Protein AF-A0A954MFR3-F1 (afdb_monomer_lite)

Structure (mmCIF, N/CA/C/O backbone):
data_AF-A0A954MFR3-F1
#
_entry.id   AF-A0A954MFR3-F1
#
loop_
_atom_site.group_PDB
_atom_site.id
_atom_site.type_symbol
_atom_site.label_atom_id
_atom_site.label_alt_id
_atom_site.label_comp_id
_atom_site.label_asym_id
_atom_site.label_entity_id
_atom_site.label_seq_id
_atom_site.pdbx_PDB_ins_code
_atom_site.Cartn_x
_atom_site.Cartn_y
_atom_site.Cartn_z
_atom_site.occupancy
_atom_site.B_iso_or_equiv
_atom_site.auth_seq_id
_atom_site.auth_comp_id
_atom_site.auth_asym_id
_atom_site.auth_atom_id
_atom_site.pdbx_PDB_model_num
ATOM 1 N N . MET A 1 1 ? -23.916 53.405 20.736 1.00 40.28 1 MET A N 1
ATOM 2 C CA . MET A 1 1 ? -23.644 52.181 19.957 1.00 40.28 1 MET A CA 1
ATOM 3 C C . MET A 1 1 ? -22.299 51.670 20.422 1.00 40.28 1 MET A C 1
ATOM 5 O O . MET A 1 1 ? -21.287 52.263 20.082 1.00 40.28 1 MET A O 1
ATOM 9 N N . ASP A 1 2 ? -22.330 50.694 21.326 1.00 36.66 2 ASP A N 1
ATOM 10 C CA . ASP A 1 2 ? -21.153 50.075 21.943 1.00 36.66 2 ASP A CA 1
ATOM 11 C C . ASP A 1 2 ? -20.614 48.993 20.991 1.00 36.66 2 ASP A C 1
ATOM 13 O O . ASP A 1 2 ? -21.386 48.174 20.496 1.00 36.66 2 ASP A O 1
ATOM 17 N N . LEU A 1 3 ? -19.322 49.057 20.664 1.00 49.59 3 LEU A N 1
ATOM 18 C CA . LEU A 1 3 ? -18.641 48.244 19.646 1.00 49.59 3 LEU A CA 1
ATOM 19 C C . LEU A 1 3 ? -17.775 47.125 20.270 1.00 49.59 3 LEU A C 1
ATOM 21 O O . LEU A 1 3 ? -16.725 46.795 19.725 1.00 49.59 3 LEU A O 1
ATOM 25 N N . SER A 1 4 ? -18.159 46.541 21.411 1.00 50.53 4 SER A N 1
ATOM 26 C CA . SER A 1 4 ? -17.267 45.649 22.182 1.00 50.53 4 SER A CA 1
ATOM 27 C C . SER A 1 4 ? -17.493 44.130 22.086 1.00 50.53 4 SER A C 1
ATOM 29 O O . SER A 1 4 ? -16.901 43.390 22.867 1.00 50.53 4 SER A O 1
ATOM 31 N N . SER A 1 5 ? -18.243 43.598 21.116 1.00 49.34 5 SER A N 1
ATOM 32 C CA . SER A 1 5 ? -18.395 42.132 20.986 1.00 49.34 5 SER A CA 1
ATOM 33 C C . SER A 1 5 ? -18.208 41.596 19.568 1.00 49.34 5 SER A C 1
ATOM 35 O O . SER A 1 5 ? -18.964 40.758 19.086 1.00 49.34 5 SER A O 1
ATOM 37 N N . THR A 1 6 ? -17.131 42.017 18.901 1.00 51.41 6 THR A N 1
ATOM 38 C CA . THR A 1 6 ? -16.543 41.207 17.824 1.00 51.41 6 THR A CA 1
ATOM 39 C C . THR A 1 6 ? -15.797 40.036 18.459 1.00 51.41 6 THR A C 1
ATOM 41 O O . THR A 1 6 ? -14.590 40.098 18.680 1.00 51.41 6 THR A O 1
ATOM 44 N N . THR A 1 7 ? -16.516 38.965 18.796 1.00 60.91 7 THR A N 1
ATOM 45 C CA . THR A 1 7 ? -15.889 37.678 19.117 1.00 60.91 7 THR A CA 1
ATOM 46 C C . THR A 1 7 ? -15.005 37.289 17.932 1.00 60.91 7 THR A C 1
ATOM 48 O O . THR A 1 7 ? -15.531 37.112 16.828 1.00 60.91 7 THR A O 1
ATOM 51 N N . PRO A 1 8 ? -13.674 37.234 18.094 1.00 51.50 8 PRO A N 1
ATOM 52 C CA . PRO A 1 8 ? -12.794 36.959 16.975 1.00 51.50 8 PRO A CA 1
ATOM 53 C C . PRO A 1 8 ? -13.074 35.546 16.451 1.00 51.50 8 PRO A C 1
ATOM 55 O O . PRO A 1 8 ? -13.201 34.601 17.227 1.00 51.50 8 PRO A O 1
ATOM 58 N N . LEU A 1 9 ? -13.118 35.399 15.122 1.00 50.34 9 LEU A N 1
ATOM 59 C CA . LEU A 1 9 ? -13.244 34.129 14.381 1.00 50.34 9 LEU A CA 1
ATOM 60 C C . LEU A 1 9 ? -12.136 33.093 14.696 1.00 50.34 9 LEU A C 1
ATOM 62 O O . LEU A 1 9 ? -12.066 32.044 14.064 1.00 50.34 9 LEU A O 1
ATOM 66 N N . THR A 1 10 ? -11.259 33.385 15.655 1.00 58.19 10 THR A N 1
ATOM 67 C CA . THR A 1 10 ? -10.140 32.556 16.103 1.00 58.19 10 THR A CA 1
ATOM 68 C C . THR A 1 10 ? -10.456 31.737 17.354 1.00 58.19 10 THR A C 1
ATOM 70 O O . THR A 1 10 ? -9.572 31.029 17.836 1.00 58.19 10 THR A O 1
ATOM 73 N N . ASP A 1 11 ? -11.670 31.822 17.910 1.00 50.81 11 ASP A N 1
ATOM 74 C CA . ASP A 1 11 ? -12.038 31.020 19.079 1.00 50.81 11 ASP A CA 1
ATOM 75 C C . ASP A 1 11 ? -12.340 29.561 18.688 1.00 50.81 11 ASP A C 1
ATOM 77 O O . ASP A 1 11 ? -13.477 29.151 18.435 1.00 50.81 11 ASP A O 1
ATOM 81 N N . ILE A 1 12 ? -11.265 28.769 18.632 1.00 63.78 12 ILE A N 1
ATOM 82 C CA . ILE A 1 12 ? -11.267 27.325 18.358 1.00 63.78 12 ILE A CA 1
ATOM 83 C C . ILE A 1 12 ? -12.043 26.524 19.418 1.00 63.78 12 ILE A C 1
ATOM 85 O O . ILE A 1 12 ? -12.387 25.367 19.190 1.00 63.78 12 ILE A O 1
ATOM 89 N N . SER A 1 13 ? -12.361 27.139 20.560 1.00 63.38 13 SER A N 1
ATOM 90 C CA . SER A 1 13 ? -13.075 26.514 21.678 1.00 63.38 13 SER A CA 1
ATOM 91 C C . SER A 1 13 ? -14.568 26.324 21.396 1.00 63.38 13 SER A C 1
ATOM 93 O O . SER A 1 13 ? -15.233 25.573 22.105 1.00 63.38 13 SER A O 1
ATOM 95 N N . THR A 1 14 ? -15.103 26.971 20.355 1.00 60.94 14 THR A N 1
ATOM 96 C CA . THR A 1 14 ? -16.500 26.804 19.911 1.00 60.94 14 THR A CA 1
ATOM 97 C C . THR A 1 14 ? -16.684 25.715 18.850 1.00 60.94 14 THR A C 1
ATOM 99 O O . THR A 1 14 ? -17.818 25.353 18.521 1.00 60.94 14 THR A O 1
ATOM 102 N N . LEU A 1 15 ? -15.591 25.135 18.340 1.00 59.44 15 LEU A N 1
ATOM 103 C CA . LEU A 1 15 ? -15.646 24.011 17.410 1.00 59.44 15 LEU A CA 1
ATOM 104 C C . LEU A 1 15 ? -16.008 22.738 18.176 1.00 59.44 15 LEU A C 1
ATOM 106 O O . LEU A 1 15 ? -15.160 22.017 18.696 1.00 59.44 15 LEU A O 1
ATOM 110 N N . SER A 1 16 ? -17.309 22.460 18.225 1.00 72.88 16 SER A N 1
ATOM 111 C CA . SER A 1 16 ? -17.806 21.136 18.593 1.00 72.88 16 SER A CA 1
ATOM 112 C C . SER A 1 16 ? -17.144 20.097 17.679 1.00 72.88 16 SER A C 1
ATOM 114 O O . SER A 1 16 ? -17.123 20.309 16.461 1.00 72.88 16 SER A O 1
ATOM 116 N N . PRO A 1 17 ? -16.607 18.983 18.208 1.00 67.12 17 PRO A N 1
ATOM 117 C CA . PRO A 1 17 ? -16.043 17.939 17.368 1.00 67.12 17 PRO A CA 1
ATOM 118 C C . PRO A 1 17 ? -17.164 17.368 16.500 1.00 67.12 17 PRO A C 1
ATOM 120 O O . PRO A 1 17 ? -18.057 16.671 16.984 1.00 67.12 17 PRO A O 1
ATOM 123 N N . MET A 1 18 ? -17.148 17.698 15.209 1.00 59.09 18 MET A N 1
ATOM 124 C CA . MET A 1 18 ? -18.036 17.057 14.251 1.00 59.09 18 MET A CA 1
ATOM 125 C C . MET A 1 18 ? -17.677 15.565 14.221 1.00 59.09 18 MET A C 1
ATOM 127 O O . MET A 1 18 ? -16.494 15.232 14.099 1.00 59.09 18 MET A O 1
ATOM 131 N N . PRO A 1 19 ? -18.655 14.651 14.344 1.00 58.31 19 PRO A N 1
ATOM 132 C CA . PRO A 1 19 ? -18.385 13.230 14.220 1.00 58.31 19 PRO A CA 1
ATOM 133 C C . PRO A 1 19 ? -17.738 12.974 12.857 1.00 58.31 19 PRO A C 1
ATOM 135 O O . PRO A 1 19 ? -18.251 13.408 11.824 1.00 58.31 19 PRO A O 1
ATOM 138 N N . ALA A 1 20 ? -16.616 12.248 12.857 1.00 58.28 20 ALA A N 1
ATOM 139 C CA . ALA A 1 20 ? -15.809 11.936 11.671 1.00 58.28 20 ALA A CA 1
ATOM 140 C C . ALA A 1 20 ? -16.597 11.264 10.521 1.00 58.28 20 ALA A C 1
ATOM 142 O O . ALA A 1 20 ? -16.111 11.165 9.396 1.00 58.28 20 ALA A O 1
ATOM 143 N N . ALA A 1 21 ? -17.829 10.832 10.798 1.00 57.16 21 ALA A N 1
ATOM 144 C CA . ALA A 1 21 ? -18.785 10.300 9.839 1.00 57.16 21 ALA A CA 1
ATOM 145 C C . ALA A 1 21 ? -19.355 11.337 8.847 1.00 57.16 21 ALA A C 1
ATOM 147 O O . ALA A 1 21 ? -19.953 10.928 7.857 1.00 57.16 21 ALA A O 1
ATOM 148 N N . ASN A 1 22 ? -19.204 12.647 9.086 1.00 55.09 22 ASN A N 1
ATOM 149 C CA . ASN A 1 22 ? -19.868 13.689 8.286 1.00 55.09 22 ASN A CA 1
ATOM 150 C C . ASN A 1 22 ? -18.916 14.564 7.444 1.00 55.09 22 ASN A C 1
ATOM 152 O O . ASN A 1 22 ? -19.317 15.639 6.997 1.00 55.09 22 ASN A O 1
ATOM 156 N N . LEU A 1 23 ? -17.662 14.145 7.220 1.00 60.34 23 LEU A N 1
ATOM 157 C CA . LEU A 1 23 ? -16.774 14.853 6.290 1.00 60.34 23 LEU A CA 1
ATOM 158 C C . LEU A 1 23 ? -17.118 14.479 4.830 1.00 60.34 23 LEU A C 1
ATOM 160 O O . LEU A 1 23 ? -17.119 13.293 4.485 1.00 60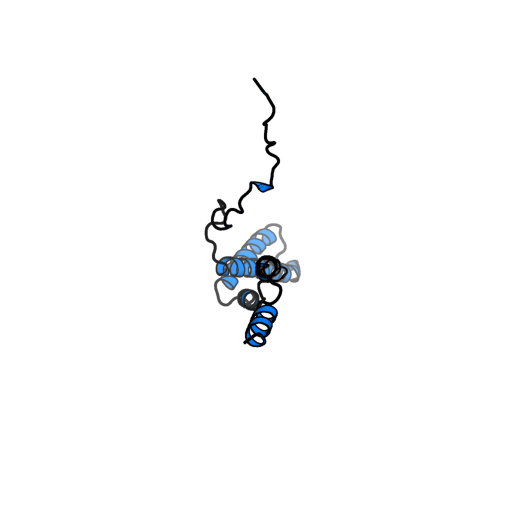.34 23 LEU A O 1
ATOM 164 N N . PRO A 1 24 ? -17.371 15.458 3.938 1.00 49.56 24 PRO A N 1
ATOM 165 C CA . PRO A 1 24 ? -17.559 15.194 2.513 1.00 49.56 24 PRO A CA 1
ATOM 166 C C . PRO A 1 24 ? -16.304 14.526 1.931 1.00 49.56 24 PRO A C 1
ATOM 168 O O . PRO A 1 24 ? -15.231 15.123 1.910 1.00 49.56 24 PRO A O 1
ATOM 171 N N . GLY A 1 25 ? -16.433 13.269 1.494 1.00 54.84 25 GLY A N 1
ATOM 172 C CA . GLY A 1 25 ? -15.336 12.461 0.939 1.00 54.84 25 GLY A CA 1
ATOM 173 C C . GLY A 1 25 ? -14.822 11.332 1.842 1.00 54.84 25 GLY A C 1
ATOM 174 O O . GLY A 1 25 ? -14.092 10.470 1.354 1.00 54.84 25 GLY A O 1
ATOM 175 N N . THR A 1 26 ? -15.235 11.274 3.115 1.00 53.81 26 THR A N 1
ATOM 176 C CA . THR A 1 26 ? -14.973 10.123 4.008 1.00 53.81 26 THR A CA 1
ATOM 177 C C . THR A 1 26 ? -16.156 9.162 4.101 1.00 53.81 26 THR A C 1
ATOM 179 O O . THR A 1 26 ? -16.113 8.194 4.860 1.00 53.81 26 THR A O 1
ATOM 182 N N . SER A 1 27 ? -17.209 9.401 3.315 1.00 51.62 27 SER A N 1
ATOM 183 C CA . SER A 1 27 ? -18.405 8.568 3.250 1.00 51.62 27 SER A CA 1
ATOM 184 C C . SER A 1 27 ? -18.061 7.138 2.806 1.00 51.62 27 SER A C 1
ATOM 186 O O . SER A 1 27 ? -18.011 6.830 1.620 1.00 51.62 27 SER A O 1
ATOM 188 N N . GLY A 1 28 ? -17.838 6.261 3.784 1.00 57.38 28 GLY A N 1
ATOM 189 C CA . GLY A 1 28 ? -18.245 4.860 3.722 1.00 57.38 28 GLY A CA 1
ATOM 190 C C . GLY A 1 28 ? -17.322 3.850 3.043 1.00 57.38 28 GLY A C 1
ATOM 191 O O . GLY A 1 28 ? -17.828 2.792 2.688 1.00 57.38 28 GLY A O 1
ATOM 192 N N . ARG A 1 29 ? -16.011 4.089 2.875 1.00 60.88 29 ARG A N 1
ATOM 193 C CA . ARG A 1 29 ? -15.123 2.952 2.553 1.00 60.88 29 ARG A CA 1
ATOM 194 C C . ARG A 1 29 ? -14.949 2.089 3.788 1.00 60.88 29 ARG A C 1
ATOM 196 O O . ARG A 1 29 ? -14.553 2.596 4.842 1.00 60.88 29 ARG A O 1
ATOM 203 N N . SER A 1 30 ? -15.266 0.804 3.671 1.00 80.38 30 SER A N 1
ATOM 204 C CA . SER A 1 30 ? -15.096 -0.117 4.789 1.00 80.38 30 SER A CA 1
ATOM 205 C C . SER A 1 30 ? -13.617 -0.193 5.182 1.00 80.38 30 SER A C 1
ATOM 207 O O . SER A 1 30 ? -12.716 -0.096 4.346 1.00 80.38 30 SER A O 1
ATOM 209 N N . THR A 1 31 ? -13.331 -0.374 6.472 1.00 81.00 31 THR A N 1
ATOM 210 C CA . THR A 1 31 ? -11.953 -0.600 6.944 1.00 81.00 31 THR A CA 1
ATOM 211 C C . THR A 1 31 ? -11.317 -1.804 6.246 1.00 81.00 31 THR A C 1
ATOM 213 O O . THR A 1 31 ? -10.106 -1.831 6.046 1.00 81.00 31 THR A O 1
ATOM 216 N N . GLN A 1 32 ? -12.133 -2.768 5.812 1.00 83.69 32 GLN A N 1
ATOM 217 C CA . GLN A 1 32 ? -11.710 -3.907 5.007 1.00 83.69 32 GLN A CA 1
ATOM 218 C C . GLN A 1 32 ? -11.199 -3.501 3.621 1.00 83.69 32 GLN A C 1
ATOM 220 O O . GLN A 1 32 ? -10.108 -3.919 3.238 1.00 83.69 32 GLN A O 1
ATOM 225 N N . GLU A 1 33 ? -11.929 -2.648 2.901 1.00 87.44 33 GLU A N 1
ATOM 226 C CA . GLU A 1 33 ? -11.502 -2.138 1.591 1.00 87.44 33 GLU A CA 1
ATOM 227 C C . GLU A 1 33 ? -10.174 -1.385 1.680 1.00 87.44 33 GLU A C 1
ATOM 229 O O . GLU A 1 33 ? -9.302 -1.562 0.834 1.00 87.44 33 GLU A O 1
ATOM 234 N N . VAL A 1 34 ? -9.976 -0.575 2.723 1.00 89.31 34 VAL A N 1
ATOM 235 C CA . VAL A 1 34 ? -8.726 0.182 2.902 1.00 89.31 34 VAL A CA 1
ATOM 236 C C . VAL A 1 34 ? -7.539 -0.755 3.147 1.00 89.31 34 VAL A C 1
ATOM 238 O O . VAL A 1 34 ? -6.472 -0.564 2.563 1.00 89.31 34 VAL A O 1
ATOM 241 N N . LYS A 1 35 ? -7.723 -1.802 3.961 1.00 88.75 35 LYS A N 1
ATOM 242 C CA . LYS A 1 35 ? -6.692 -2.827 4.199 1.00 88.75 35 LYS A CA 1
ATOM 243 C C . LYS A 1 35 ? -6.331 -3.580 2.917 1.00 88.75 35 LYS A C 1
ATOM 245 O O . LYS A 1 35 ? -5.155 -3.830 2.664 1.00 88.75 35 LYS A O 1
ATOM 250 N N . GLN A 1 36 ? -7.327 -3.899 2.095 1.00 90.44 36 GLN A N 1
ATOM 251 C CA . GLN A 1 36 ? -7.136 -4.571 0.811 1.00 90.44 36 GLN A CA 1
ATOM 252 C C . GLN A 1 36 ? -6.414 -3.680 -0.210 1.00 90.44 36 GLN A C 1
ATOM 254 O O . GLN A 1 36 ? -5.501 -4.132 -0.897 1.00 90.44 36 GLN A O 1
ATOM 259 N N . GLN A 1 37 ? -6.759 -2.393 -0.273 1.00 91.12 37 GLN A N 1
ATOM 260 C CA . GLN A 1 37 ? -6.074 -1.424 -1.135 1.00 91.12 37 GLN A CA 1
ATOM 261 C C . GLN A 1 37 ? -4.611 -1.222 -0.733 1.00 91.12 37 GLN A C 1
ATOM 263 O O . GLN A 1 37 ? -3.741 -1.118 -1.597 1.00 91.12 37 GLN A O 1
ATOM 268 N N . PHE A 1 38 ? -4.317 -1.211 0.567 1.00 92.38 38 PHE A N 1
ATOM 269 C CA . PHE A 1 38 ? -2.939 -1.165 1.048 1.00 92.38 38 PHE A CA 1
ATOM 270 C C . PHE A 1 38 ? -2.133 -2.386 0.580 1.00 92.38 38 PHE A C 1
ATOM 272 O O . PHE A 1 38 ? -1.022 -2.243 0.067 1.00 92.38 38 PHE A O 1
ATOM 279 N N . GLU A 1 39 ? -2.709 -3.582 0.713 1.00 91.62 39 GLU A N 1
ATOM 280 C CA . GLU A 1 39 ? -2.091 -4.831 0.266 1.00 91.62 39 GLU A CA 1
ATOM 281 C C . GLU A 1 39 ? -1.854 -4.844 -1.255 1.00 91.62 39 GLU A C 1
ATOM 283 O O . GLU A 1 39 ? -0.754 -5.181 -1.692 1.00 91.62 39 GLU A O 1
ATOM 288 N N . SER A 1 40 ? -2.819 -4.369 -2.051 1.00 94.06 40 SER A N 1
ATOM 289 C CA . SER A 1 40 ? -2.699 -4.199 -3.511 1.00 94.06 40 SER A CA 1
ATOM 290 C C . SER A 1 40 ? -1.495 -3.337 -3.902 1.00 94.06 40 SER A C 1
ATOM 292 O O . SER A 1 40 ? -0.667 -3.733 -4.730 1.00 94.06 40 SER A O 1
ATOM 294 N N . VAL A 1 41 ? -1.335 -2.181 -3.253 1.00 94.19 41 VAL A N 1
ATOM 295 C CA . VAL A 1 41 ? -0.208 -1.271 -3.503 1.00 94.19 41 VAL A CA 1
ATOM 296 C C . VAL A 1 41 ? 1.117 -1.915 -3.093 1.00 94.19 41 VAL A C 1
ATOM 298 O O . VAL A 1 41 ? 2.101 -1.817 -3.830 1.00 94.19 41 VAL A O 1
ATOM 301 N N . MET A 1 42 ? 1.154 -2.624 -1.963 1.00 93.94 42 MET A N 1
ATOM 302 C CA . MET A 1 42 ? 2.363 -3.315 -1.510 1.00 93.94 42 MET A CA 1
ATOM 303 C C . MET A 1 42 ? 2.801 -4.415 -2.482 1.00 93.94 42 MET A C 1
ATOM 305 O O . MET A 1 42 ? 3.977 -4.479 -2.845 1.00 93.94 42 MET A O 1
ATOM 309 N N . ILE A 1 43 ? 1.864 -5.252 -2.933 1.00 94.75 43 ILE A N 1
ATOM 310 C CA . ILE A 1 43 ? 2.137 -6.311 -3.910 1.00 94.75 43 ILE A CA 1
ATOM 311 C C . ILE A 1 43 ? 2.614 -5.692 -5.225 1.00 94.75 43 ILE A C 1
ATOM 313 O O . ILE A 1 43 ? 3.616 -6.142 -5.772 1.00 94.75 43 ILE A O 1
ATOM 317 N N . SER A 1 44 ? 1.981 -4.611 -5.685 1.00 94.25 44 SER A N 1
ATOM 318 C CA . SER A 1 44 ? 2.397 -3.891 -6.897 1.00 94.25 44 SER A CA 1
ATOM 319 C C . SER A 1 44 ? 3.851 -3.403 -6.803 1.00 94.25 44 SER A C 1
ATOM 321 O O . SER A 1 44 ? 4.630 -3.556 -7.742 1.00 94.25 44 SER A O 1
ATOM 323 N N . MET A 1 45 ? 4.264 -2.862 -5.652 1.00 94.12 45 MET A N 1
ATOM 324 C CA . MET A 1 45 ? 5.654 -2.442 -5.424 1.00 94.12 45 MET A CA 1
ATOM 325 C C . MET A 1 45 ? 6.626 -3.626 -5.363 1.00 94.12 45 MET A C 1
ATOM 327 O O . MET A 1 45 ? 7.756 -3.523 -5.847 1.00 94.12 45 MET A O 1
ATOM 331 N N . LEU A 1 46 ? 6.200 -4.756 -4.799 1.00 93.69 46 LEU A N 1
ATOM 332 C CA . LEU A 1 46 ? 7.005 -5.973 -4.743 1.00 93.69 46 LEU A CA 1
ATOM 333 C C . LEU A 1 46 ? 7.214 -6.562 -6.143 1.00 93.69 46 LEU A C 1
ATOM 335 O O . LEU A 1 46 ? 8.350 -6.846 -6.515 1.00 93.69 46 LEU A O 1
ATOM 339 N N . LEU A 1 47 ? 6.154 -6.651 -6.948 1.00 92.50 47 LEU A N 1
ATOM 340 C CA . LEU A 1 47 ? 6.207 -7.078 -8.349 1.00 92.50 47 LEU A CA 1
ATOM 341 C C . LEU A 1 47 ? 7.100 -6.160 -9.186 1.00 92.50 47 LEU A C 1
ATOM 343 O O . LEU A 1 47 ? 7.971 -6.643 -9.911 1.00 92.50 47 LEU A O 1
ATOM 347 N N . LYS A 1 48 ? 6.980 -4.842 -8.996 1.00 92.12 48 LYS A N 1
ATOM 348 C CA . LYS A 1 48 ? 7.879 -3.859 -9.608 1.00 92.12 48 LYS A CA 1
ATOM 349 C C . LYS A 1 48 ? 9.338 -4.126 -9.247 1.00 92.12 48 LYS A C 1
ATOM 351 O O . LYS A 1 48 ? 10.196 -4.115 -10.123 1.00 92.12 48 LYS A O 1
ATOM 356 N N . THR A 1 49 ? 9.619 -4.392 -7.973 1.00 92.00 49 THR A N 1
ATOM 357 C CA . THR A 1 49 ? 10.981 -4.659 -7.486 1.00 92.00 49 THR A CA 1
ATOM 358 C C . THR A 1 49 ? 11.525 -5.976 -8.043 1.00 92.00 49 THR A C 1
ATOM 360 O O . THR A 1 49 ? 12.693 -6.045 -8.418 1.00 92.00 49 THR A O 1
ATOM 363 N N . MET A 1 50 ? 10.683 -7.008 -8.164 1.00 90.81 50 MET A N 1
ATOM 364 C CA . MET A 1 50 ? 11.040 -8.264 -8.829 1.00 90.81 50 MET A CA 1
ATOM 365 C C . MET A 1 50 ? 11.338 -8.047 -10.314 1.00 90.81 50 MET A C 1
ATOM 367 O O . MET A 1 50 ? 12.361 -8.527 -10.789 1.00 90.81 50 MET A O 1
ATOM 371 N N . ARG A 1 51 ? 10.515 -7.275 -11.042 1.00 87.19 51 ARG A N 1
ATOM 372 C CA . ARG A 1 51 ? 10.803 -6.934 -12.446 1.00 87.19 51 ARG A CA 1
ATOM 373 C C . ARG A 1 51 ? 12.122 -6.177 -12.571 1.00 87.19 51 ARG A C 1
ATOM 375 O O . ARG A 1 51 ? 12.904 -6.483 -13.458 1.00 87.19 51 ARG A O 1
ATOM 382 N N . GLN A 1 52 ? 12.373 -5.212 -11.689 1.00 86.12 52 GLN A N 1
ATOM 383 C CA . GLN A 1 52 ? 13.611 -4.429 -11.688 1.00 86.12 52 GLN A CA 1
ATOM 384 C C . GLN A 1 52 ? 14.852 -5.255 -11.318 1.00 86.12 52 GLN A C 1
ATOM 386 O O . GLN A 1 52 ? 15.956 -4.873 -11.699 1.00 86.12 52 GLN A O 1
ATOM 391 N N . SER A 1 53 ? 14.698 -6.359 -10.576 1.00 87.19 53 SER A N 1
ATOM 392 C CA . SER A 1 53 ? 15.816 -7.249 -10.234 1.00 87.19 53 SER A CA 1
ATOM 393 C C . SER A 1 53 ? 16.131 -8.273 -11.327 1.00 87.19 53 SER A C 1
ATOM 395 O O . SER A 1 53 ? 17.252 -8.782 -11.378 1.00 87.19 53 SER A O 1
ATOM 397 N N . MET A 1 54 ? 15.178 -8.561 -12.220 1.00 81.75 54 MET A N 1
ATOM 398 C CA . MET A 1 54 ? 15.441 -9.330 -13.434 1.00 81.75 54 MET A CA 1
ATOM 399 C C . MET A 1 54 ? 16.333 -8.499 -14.363 1.00 81.75 54 MET A C 1
ATOM 401 O O . MET A 1 54 ? 16.123 -7.299 -14.537 1.00 81.75 54 MET A O 1
ATOM 405 N N . SER A 1 55 ? 17.360 -9.122 -14.946 1.00 63.66 55 SER A N 1
ATOM 406 C CA . SER A 1 55 ? 18.304 -8.440 -15.833 1.00 63.66 55 SER A CA 1
ATOM 407 C C . SER A 1 55 ? 17.567 -7.701 -16.955 1.00 63.66 55 SER A C 1
ATOM 409 O O . SER A 1 55 ? 16.675 -8.250 -17.604 1.00 63.66 55 SER A O 1
ATOM 411 N N . GLN A 1 56 ? 17.978 -6.449 -17.180 1.00 63.22 56 GLN A N 1
ATOM 412 C CA . GLN A 1 56 ? 17.334 -5.455 -18.049 1.00 63.22 56 GLN A CA 1
ATOM 413 C C . GLN A 1 56 ? 17.098 -5.925 -19.501 1.00 63.22 56 GLN A C 1
ATOM 415 O O . GLN A 1 5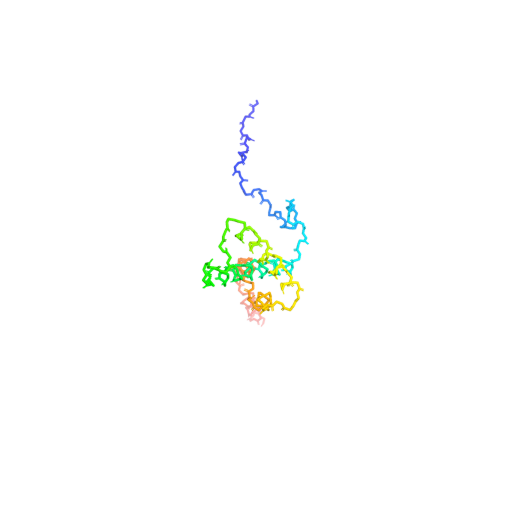6 ? 16.293 -5.335 -20.213 1.00 63.22 56 GLN A O 1
ATOM 420 N N . ASP A 1 57 ? 17.741 -7.016 -19.918 1.00 63.22 57 ASP A N 1
ATOM 421 C CA . ASP A 1 57 ? 17.678 -7.586 -21.267 1.00 63.22 57 ASP A CA 1
ATOM 422 C C . ASP A 1 57 ? 16.314 -8.210 -21.635 1.00 63.22 57 ASP A C 1
ATOM 424 O O . ASP A 1 57 ? 15.975 -8.297 -22.811 1.00 63.22 57 ASP A O 1
ATOM 428 N N . MET A 1 58 ? 15.493 -8.628 -20.660 1.00 62.25 58 MET A N 1
ATOM 429 C CA . MET A 1 58 ? 14.188 -9.264 -20.945 1.00 62.25 58 MET A CA 1
ATOM 430 C C . MET A 1 58 ? 13.052 -8.266 -21.218 1.00 62.25 58 MET A C 1
ATOM 432 O O . MET A 1 58 ? 12.036 -8.631 -21.806 1.00 62.25 58 MET A O 1
ATOM 436 N N . PHE A 1 59 ? 13.226 -7.006 -20.815 1.00 65.00 59 PHE A N 1
ATOM 437 C CA . PHE A 1 59 ? 12.240 -5.931 -20.952 1.00 65.00 59 PHE A CA 1
ATOM 438 C C . PHE A 1 59 ? 12.914 -4.624 -21.402 1.00 65.00 59 PHE A C 1
ATOM 440 O O . PHE A 1 59 ? 12.545 -3.545 -20.956 1.00 65.00 59 PHE A O 1
ATOM 447 N N . ALA A 1 60 ? 13.934 -4.680 -22.256 1.00 59.94 60 ALA A N 1
ATOM 448 C CA . ALA A 1 60 ? 14.638 -3.477 -22.693 1.00 59.94 60 ALA A CA 1
ATOM 449 C C . ALA A 1 60 ? 13.768 -2.631 -23.652 1.00 59.94 60 ALA A C 1
ATOM 451 O O . ALA A 1 60 ? 13.521 -3.026 -24.790 1.00 59.94 60 ALA A O 1
ATOM 452 N N . GLY A 1 61 ? 13.301 -1.462 -23.199 1.00 66.31 61 GLY A N 1
ATOM 453 C CA . GLY A 1 61 ? 12.648 -0.441 -24.032 1.00 66.31 61 GLY A CA 1
ATOM 454 C C . GLY A 1 61 ? 11.728 0.494 -23.237 1.00 66.31 61 GLY A C 1
ATOM 455 O O . GLY A 1 61 ? 11.087 0.053 -22.296 1.00 66.31 61 GLY A O 1
ATOM 456 N N . ASP A 1 62 ? 11.594 1.764 -23.636 1.00 65.56 62 ASP A N 1
ATOM 457 C CA . ASP A 1 62 ? 10.767 2.774 -22.929 1.00 65.56 62 ASP A CA 1
ATOM 458 C C . ASP A 1 62 ? 9.298 2.355 -22.719 1.00 65.56 62 ASP A C 1
ATOM 460 O O . ASP A 1 62 ? 8.630 2.771 -21.772 1.00 65.56 62 ASP A O 1
ATOM 464 N N . SER A 1 63 ? 8.761 1.506 -23.599 1.00 73.12 63 SER A N 1
ATOM 465 C CA . SER A 1 63 ? 7.393 0.996 -23.466 1.00 73.12 63 SER A CA 1
ATOM 466 C C . SER A 1 63 ? 7.259 -0.081 -22.385 1.00 73.12 63 SER A C 1
ATOM 468 O O . SER A 1 63 ? 6.171 -0.256 -21.834 1.00 73.12 63 SER A O 1
ATOM 470 N N . SER A 1 64 ? 8.335 -0.798 -22.055 1.00 77.56 64 SER A N 1
ATOM 471 C CA . SER A 1 64 ? 8.287 -1.925 -21.121 1.00 77.56 64 SER A CA 1
ATOM 472 C C . SER A 1 64 ? 8.013 -1.483 -19.686 1.00 77.56 64 SER A C 1
ATOM 474 O O . SER A 1 64 ? 7.303 -2.180 -18.968 1.00 77.56 64 SER A O 1
ATOM 476 N N . ASP A 1 65 ? 8.489 -0.304 -19.284 1.00 82.00 65 ASP A N 1
ATOM 477 C CA . ASP A 1 65 ? 8.232 0.252 -17.957 1.00 82.00 65 ASP A CA 1
ATOM 478 C C . ASP A 1 65 ? 6.770 0.663 -17.791 1.00 82.00 65 ASP A C 1
ATOM 480 O O . ASP A 1 65 ? 6.183 0.462 -16.726 1.00 82.00 65 ASP A O 1
ATOM 484 N N . THR A 1 66 ? 6.152 1.178 -18.858 1.00 87.12 66 THR A N 1
ATOM 485 C CA . THR A 1 66 ? 4.729 1.543 -18.854 1.00 87.12 66 THR A CA 1
ATOM 486 C C . THR A 1 66 ? 3.852 0.294 -18.779 1.00 87.12 66 THR A C 1
ATOM 488 O O . THR A 1 66 ? 3.001 0.185 -17.894 1.00 87.12 66 THR A O 1
ATOM 491 N N . PHE A 1 67 ? 4.090 -0.685 -19.659 1.00 87.94 67 PHE A N 1
ATOM 492 C CA . PHE A 1 67 ? 3.355 -1.954 -19.648 1.00 87.94 67 PHE A CA 1
ATOM 493 C C . PHE A 1 67 ? 3.620 -2.760 -18.373 1.00 87.94 67 PHE A C 1
ATOM 495 O O . PHE A 1 67 ? 2.693 -3.333 -17.808 1.00 87.94 67 PHE A O 1
ATOM 502 N N . GLY A 1 68 ? 4.857 -2.756 -17.882 1.00 89.19 68 GLY A N 1
ATOM 503 C CA . GLY A 1 68 ? 5.247 -3.388 -16.629 1.00 89.19 68 GLY A CA 1
ATOM 504 C C . GLY A 1 68 ? 4.578 -2.734 -15.424 1.00 89.19 68 GLY A C 1
ATOM 505 O O . GLY A 1 68 ? 4.055 -3.436 -14.568 1.00 89.19 68 GLY A O 1
ATOM 506 N N . GLY A 1 69 ? 4.514 -1.402 -15.375 1.00 90.88 69 GLY A N 1
ATOM 507 C CA . GLY A 1 69 ? 3.807 -0.681 -14.315 1.00 90.88 69 GLY A CA 1
ATOM 508 C C . GLY A 1 69 ? 2.303 -0.967 -14.301 1.00 90.88 69 GLY A C 1
ATOM 509 O O . GLY A 1 69 ? 1.727 -1.177 -13.235 1.00 90.88 69 GLY A O 1
ATOM 510 N N . MET A 1 70 ? 1.667 -1.036 -15.476 1.00 93.19 70 MET A N 1
ATOM 511 C CA . MET A 1 70 ? 0.262 -1.451 -15.589 1.00 93.19 70 MET A CA 1
ATOM 512 C C . MET A 1 70 ? 0.055 -2.910 -15.173 1.00 93.19 70 MET A C 1
ATOM 514 O O . MET A 1 70 ? -0.937 -3.227 -14.518 1.00 93.19 70 MET A O 1
ATOM 518 N N . PHE A 1 71 ? 0.987 -3.786 -15.544 1.00 92.56 71 PHE A N 1
ATOM 519 C CA . PHE A 1 71 ? 0.961 -5.196 -15.178 1.00 92.56 71 PHE A CA 1
ATOM 520 C C . PHE A 1 71 ? 1.087 -5.391 -13.662 1.00 92.56 71 PHE A C 1
ATOM 522 O O . PHE A 1 71 ? 0.275 -6.110 -13.085 1.00 92.56 71 PHE A O 1
ATOM 529 N N . ASP A 1 72 ? 2.029 -4.704 -13.008 1.00 93.38 72 ASP A N 1
ATOM 530 C CA . ASP A 1 72 ? 2.191 -4.746 -11.549 1.00 93.38 72 ASP A CA 1
ATOM 531 C C . ASP A 1 72 ? 0.923 -4.294 -10.833 1.00 93.38 72 ASP A C 1
ATOM 533 O O . ASP A 1 72 ? 0.502 -4.934 -9.874 1.00 93.38 72 ASP A O 1
ATOM 537 N N . LEU A 1 73 ? 0.315 -3.200 -11.307 1.00 93.62 73 LEU A N 1
ATOM 538 C CA . LEU A 1 73 ? -0.896 -2.636 -10.719 1.00 93.62 73 LEU A CA 1
ATOM 539 C C . LEU A 1 73 ? -2.084 -3.590 -10.861 1.00 93.62 73 LEU A C 1
ATOM 541 O O . LEU A 1 73 ? -2.811 -3.825 -9.897 1.00 93.62 73 LEU A O 1
ATOM 545 N N . TYR A 1 74 ? -2.282 -4.150 -12.056 1.00 94.00 74 TYR A N 1
ATOM 546 C CA . TYR A 1 74 ? -3.364 -5.097 -12.312 1.00 94.00 74 TYR A CA 1
ATOM 547 C C . TYR A 1 74 ? -3.196 -6.373 -11.487 1.00 94.00 74 TYR A C 1
ATOM 549 O O . TYR A 1 74 ? -4.138 -6.822 -10.834 1.00 94.00 74 TYR A O 1
ATOM 557 N N . LEU A 1 75 ? -1.990 -6.943 -11.485 1.00 93.06 75 LEU A N 1
ATOM 558 C CA . LEU A 1 75 ? -1.716 -8.173 -10.758 1.00 93.06 75 LEU A CA 1
ATOM 559 C C . LEU A 1 75 ? -1.768 -7.946 -9.242 1.00 93.06 75 LEU A C 1
ATOM 561 O O . LEU A 1 75 ? -2.336 -8.770 -8.532 1.00 93.06 75 LEU A O 1
ATOM 565 N N . GLY A 1 76 ? -1.262 -6.815 -8.747 1.00 93.12 76 GLY A N 1
ATOM 566 C CA . GLY A 1 76 ? -1.360 -6.432 -7.339 1.00 93.12 76 GLY A CA 1
ATOM 567 C C . GLY A 1 76 ? -2.806 -6.289 -6.869 1.00 93.12 76 GLY A C 1
ATOM 568 O O . GLY A 1 76 ? -3.169 -6.850 -5.834 1.00 93.12 76 GLY A O 1
ATOM 569 N N . GLN A 1 77 ? -3.651 -5.634 -7.668 1.00 93.38 77 GLN A N 1
ATOM 570 C CA . GLN A 1 77 ? -5.083 -5.512 -7.395 1.00 93.38 77 GLN A CA 1
ATOM 571 C C . GLN A 1 77 ? -5.780 -6.877 -7.402 1.00 93.38 77 GLN A C 1
ATOM 573 O O . GLN A 1 77 ? -6.494 -7.209 -6.458 1.00 93.38 77 GLN A O 1
ATOM 578 N N . HIS A 1 78 ? -5.515 -7.702 -8.415 1.00 93.00 78 HIS A N 1
ATOM 579 C CA . HIS A 1 78 ? -6.117 -9.029 -8.535 1.00 93.00 78 HIS A CA 1
ATOM 580 C C . HIS A 1 78 ? -5.698 -9.975 -7.398 1.00 93.00 78 HIS A C 1
ATOM 582 O O . HIS A 1 78 ? -6.512 -10.731 -6.868 1.00 93.00 78 HIS A O 1
ATOM 588 N N . MET A 1 79 ? -4.433 -9.916 -6.976 1.00 90.56 79 MET A N 1
ATOM 589 C CA . MET A 1 79 ? -3.938 -10.713 -5.854 1.00 90.56 79 MET A CA 1
ATOM 590 C C . MET A 1 79 ? -4.536 -10.261 -4.522 1.00 90.56 79 MET A C 1
ATOM 592 O O . MET A 1 79 ? -4.872 -11.114 -3.701 1.00 90.56 79 MET A O 1
ATOM 596 N N . ALA A 1 80 ? -4.699 -8.952 -4.315 1.00 90.06 80 ALA A N 1
ATOM 597 C CA . ALA A 1 80 ? -5.346 -8.412 -3.124 1.00 90.06 80 ALA A CA 1
ATOM 598 C C . ALA A 1 80 ? -6.851 -8.731 -3.068 1.00 90.06 80 ALA A C 1
ATOM 600 O O . ALA A 1 80 ? -7.389 -8.898 -1.978 1.00 90.06 80 ALA A O 1
ATOM 601 N N . GLU A 1 81 ? -7.531 -8.840 -4.215 1.00 88.25 81 GLU A N 1
ATOM 602 C CA . GLU A 1 81 ? -8.939 -9.266 -4.323 1.00 88.25 81 GLU A CA 1
ATOM 603 C C . GLU A 1 81 ? -9.174 -10.728 -3.930 1.00 88.25 81 GLU A C 1
ATOM 605 O O . GLU A 1 81 ? -10.226 -11.057 -3.381 1.00 88.25 81 GLU A O 1
ATOM 610 N N . GLY A 1 82 ? -8.198 -11.593 -4.206 1.00 84.62 82 GLY A N 1
ATOM 611 C CA . GLY A 1 82 ? -8.229 -13.009 -3.854 1.00 84.62 82 GLY A CA 1
ATOM 612 C C . GLY A 1 82 ? -7.749 -13.300 -2.427 1.00 84.62 82 GLY A C 1
ATOM 613 O O . GLY A 1 82 ? -8.163 -12.683 -1.452 1.00 84.62 82 GLY A O 1
ATOM 614 N N . GLN A 1 83 ? -6.871 -14.298 -2.296 1.00 79.12 83 GLN A N 1
ATOM 615 C CA . GLN A 1 83 ? -6.313 -14.730 -1.006 1.00 79.12 83 GLN A CA 1
ATOM 616 C C . GLN A 1 83 ? -5.248 -13.753 -0.462 1.00 79.12 83 GLN A C 1
ATOM 618 O O . GLN A 1 83 ? -4.981 -13.762 0.740 1.00 79.12 83 GLN A O 1
ATOM 623 N N . GLY A 1 84 ? -4.652 -12.916 -1.321 1.00 82.62 84 GLY A N 1
ATOM 624 C CA . GLY A 1 84 ? -3.565 -12.008 -0.959 1.00 82.62 84 GLY A CA 1
ATOM 625 C C . GLY A 1 84 ? -2.357 -12.705 -0.327 1.00 82.62 84 GLY A C 1
ATOM 626 O O . GLY A 1 84 ? -2.145 -13.911 -0.454 1.00 82.62 84 GLY A O 1
ATOM 627 N N . LEU A 1 85 ? -1.556 -11.911 0.374 1.00 86.94 85 LEU A N 1
ATOM 628 C CA . LEU A 1 85 ? -0.515 -12.334 1.312 1.00 86.94 85 LEU A CA 1
ATOM 629 C C . LEU A 1 85 ? -1.050 -12.420 2.755 1.00 86.94 85 LEU A C 1
ATOM 631 O O . LEU A 1 85 ? -0.329 -12.837 3.661 1.00 86.94 85 LEU A O 1
ATOM 635 N N . GLY A 1 86 ? -2.302 -12.013 2.983 1.00 86.12 86 GLY A N 1
ATOM 636 C CA . GLY A 1 86 ? -2.954 -12.032 4.290 1.00 86.12 86 GLY A CA 1
ATOM 637 C C . GLY A 1 86 ? -2.562 -10.856 5.184 1.00 86.12 86 GLY A C 1
ATOM 638 O O . GLY A 1 86 ? -2.838 -10.882 6.386 1.00 86.12 86 GLY A O 1
ATOM 639 N N . LEU A 1 87 ? -1.947 -9.809 4.629 1.00 86.62 87 LEU A N 1
ATOM 640 C CA . LEU A 1 87 ? -1.517 -8.631 5.393 1.00 86.62 87 LEU A CA 1
ATOM 641 C C . LEU A 1 87 ? -2.704 -7.846 5.939 1.00 86.62 87 LEU A C 1
ATOM 643 O O . LEU A 1 87 ? -2.657 -7.351 7.063 1.00 86.62 87 LEU A O 1
ATOM 647 N N . SER A 1 88 ? -3.799 -7.809 5.187 1.00 83.50 88 SER A N 1
ATOM 648 C CA . SER A 1 88 ? -5.081 -7.270 5.637 1.00 83.50 88 SER A CA 1
ATOM 649 C C . SER A 1 88 ? -5.579 -7.903 6.947 1.00 83.50 88 SER A C 1
ATOM 651 O O . SER A 1 88 ? -6.141 -7.200 7.783 1.00 83.50 88 SER A O 1
ATOM 653 N N . SER A 1 89 ? -5.308 -9.187 7.198 1.00 83.06 89 SER A N 1
ATOM 654 C CA . SER A 1 89 ? -5.676 -9.850 8.462 1.00 83.06 89 SER A CA 1
ATOM 655 C C . SER A 1 89 ? -4.765 -9.485 9.643 1.00 83.06 89 SER A C 1
ATOM 657 O O . SER A 1 89 ? -5.164 -9.604 10.803 1.00 83.06 89 SER A O 1
ATOM 659 N N . LEU A 1 90 ? -3.540 -9.012 9.378 1.00 85.06 90 LEU A N 1
ATOM 660 C CA . LEU A 1 90 ? -2.624 -8.541 10.423 1.00 85.06 90 LEU A CA 1
ATOM 661 C C . LEU A 1 90 ? -3.089 -7.212 11.016 1.00 85.06 90 LEU A C 1
ATOM 663 O O . LEU A 1 90 ? -2.936 -6.996 12.215 1.00 85.06 90 LEU A O 1
ATOM 667 N N . PHE A 1 91 ? -3.708 -6.354 10.205 1.00 82.00 91 PHE A N 1
ATOM 668 C CA . PHE A 1 91 ? -4.302 -5.105 10.681 1.00 82.00 91 PHE A CA 1
ATOM 669 C C . PHE A 1 91 ? -5.458 -5.335 11.664 1.00 82.00 91 PHE A C 1
ATOM 671 O O . PHE A 1 91 ? -5.646 -4.509 12.547 1.00 82.00 91 PHE A O 1
ATOM 678 N N . ASP A 1 92 ? -6.183 -6.457 11.569 1.00 83.75 92 ASP A N 1
ATOM 679 C CA . ASP A 1 92 ? -7.218 -6.819 12.555 1.00 83.75 92 ASP A CA 1
ATOM 680 C C . ASP A 1 92 ? -6.629 -7.284 13.890 1.00 83.75 92 ASP A C 1
ATOM 682 O O . ASP A 1 92 ? -7.275 -7.204 14.932 1.00 83.75 92 ASP A O 1
ATOM 686 N N . LYS A 1 93 ? -5.398 -7.803 13.858 1.00 82.69 93 LYS A N 1
ATOM 687 C CA . LYS A 1 93 ? -4.663 -8.253 15.047 1.00 82.69 93 LYS A CA 1
ATOM 688 C C . LYS A 1 93 ? -3.888 -7.122 15.702 1.00 82.69 93 L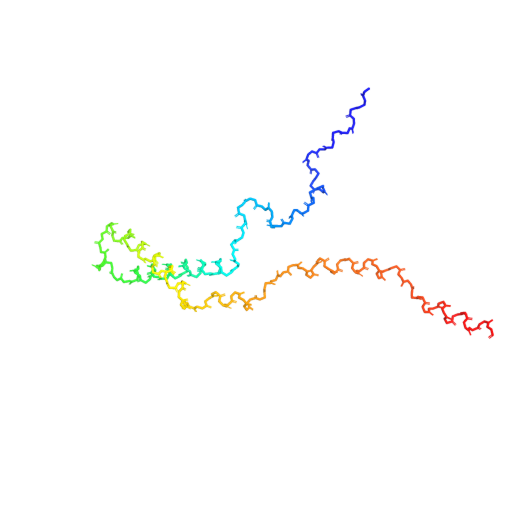YS A C 1
ATOM 690 O O . LYS A 1 93 ? -3.541 -7.236 16.877 1.00 82.69 93 LYS A O 1
ATOM 695 N N . LEU A 1 94 ? -3.579 -6.066 14.952 1.00 77.25 94 LEU A N 1
ATOM 696 C CA . LEU A 1 94 ? -2.945 -4.893 15.515 1.00 77.25 94 LEU A CA 1
ATOM 697 C C . LEU A 1 94 ? -3.975 -4.230 16.434 1.00 77.25 94 LEU A C 1
ATOM 699 O O . LEU A 1 94 ? -5.055 -3.876 15.959 1.00 77.25 94 LEU A O 1
ATOM 703 N N . PRO A 1 95 ? -3.684 -4.061 17.735 1.00 74.88 95 PRO A N 1
ATOM 704 C CA . PRO A 1 95 ? -4.551 -3.264 18.573 1.00 74.88 95 PRO A CA 1
ATOM 705 C C . PRO A 1 95 ? -4.586 -1.875 17.944 1.00 74.88 95 PRO A C 1
ATOM 707 O O . PRO A 1 95 ? -3.581 -1.161 17.930 1.00 74.88 95 PRO A O 1
ATOM 710 N N . THR A 1 96 ? -5.730 -1.497 17.375 1.00 66.44 96 THR A N 1
ATOM 711 C CA . T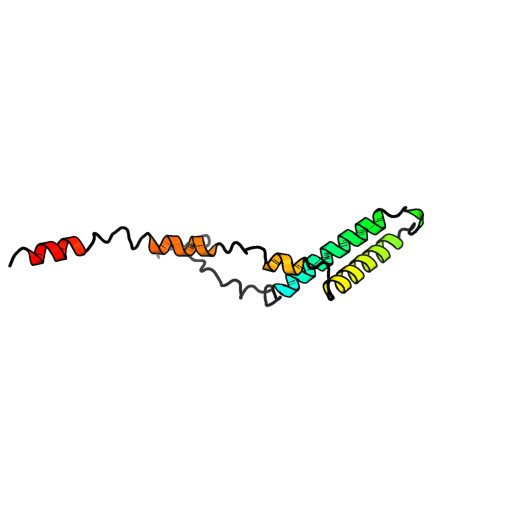HR A 1 96 ? -6.006 -0.096 17.096 1.00 66.44 96 THR A CA 1
ATOM 712 C C . THR A 1 96 ? -5.882 0.581 18.443 1.00 66.44 96 THR A C 1
ATOM 714 O O . THR A 1 96 ? -6.747 0.390 19.297 1.00 66.44 96 TH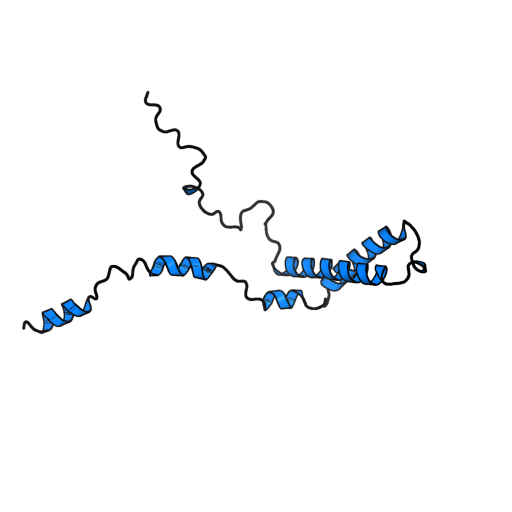R A O 1
ATOM 717 N N . ALA A 1 97 ? -4.772 1.287 18.667 1.00 61.31 97 ALA A N 1
ATOM 718 C CA . ALA A 1 97 ? -4.597 2.168 19.805 1.00 61.31 97 ALA A CA 1
ATOM 719 C C . ALA A 1 97 ? -5.624 3.288 19.640 1.00 61.31 97 ALA A C 1
ATOM 721 O O . ALA A 1 97 ? -5.348 4.383 19.154 1.00 61.31 97 ALA A O 1
ATOM 722 N N . THR A 1 98 ? -6.874 2.964 19.941 1.00 54.31 98 THR A N 1
ATOM 723 C CA . THR A 1 98 ? -7.939 3.925 20.046 1.00 54.31 98 THR A CA 1
ATOM 724 C C . THR A 1 98 ? -7.577 4.722 21.281 1.00 54.31 98 THR A C 1
ATOM 726 O O . THR A 1 98 ? -7.617 4.194 22.392 1.00 54.31 98 THR A O 1
ATOM 729 N N . ASN A 1 99 ? -7.221 5.992 21.094 1.00 55.06 99 ASN A N 1
ATOM 730 C CA . ASN A 1 99 ? -7.003 6.988 22.150 1.00 55.06 99 ASN A CA 1
ATOM 731 C C . ASN A 1 99 ? -8.259 7.227 23.037 1.00 55.06 99 ASN A C 1
ATOM 733 O O . ASN A 1 99 ? -8.408 8.270 23.665 1.00 55.06 99 ASN A O 1
ATOM 737 N N . SER A 1 100 ? -9.184 6.270 23.083 1.00 50.75 100 SER A N 1
ATOM 738 C CA . SER A 1 100 ? -10.441 6.253 23.819 1.00 50.75 100 SER A CA 1
ATOM 739 C C . SER A 1 100 ? -10.250 6.043 25.322 1.00 50.75 100 SER A C 1
ATOM 741 O O . SER A 1 100 ? -11.095 6.483 26.095 1.00 50.75 100 SER A O 1
ATOM 743 N N . GLU A 1 101 ? -9.144 5.439 25.766 1.00 50.03 101 GLU A N 1
ATOM 744 C CA . GLU A 1 101 ? -8.857 5.290 27.204 1.00 50.03 101 GLU A CA 1
ATOM 745 C C . GLU A 1 101 ? -8.365 6.595 27.849 1.00 50.03 101 GLU A C 1
ATOM 747 O O . GLU A 1 101 ? -8.562 6.808 29.045 1.00 50.03 101 GLU A O 1
ATOM 752 N N . VAL A 1 102 ? -7.811 7.520 27.056 1.00 50.12 102 VAL A N 1
ATOM 753 C CA . VAL A 1 102 ? -7.333 8.818 27.560 1.00 50.12 102 VAL A CA 1
ATOM 754 C C . VAL A 1 102 ? -8.506 9.769 27.851 1.00 50.12 102 VAL A C 1
ATOM 756 O O . VAL A 1 102 ? -8.429 10.580 28.767 1.00 50.12 102 VAL A O 1
ATOM 759 N N . LEU A 1 103 ? -9.638 9.613 27.153 1.00 53.25 103 LEU A N 1
ATOM 760 C CA . LEU A 1 103 ? -10.820 10.475 27.309 1.00 53.25 103 LEU A CA 1
ATOM 761 C C . LEU A 1 103 ? -11.762 10.030 28.445 1.00 53.25 103 LEU A C 1
ATOM 763 O O . LEU A 1 103 ? -12.450 10.863 29.029 1.00 53.25 103 LEU A O 1
ATOM 767 N N . ALA A 1 104 ? -11.785 8.739 28.801 1.00 49.66 104 ALA A N 1
ATOM 768 C CA . ALA A 1 104 ? -12.630 8.226 29.890 1.00 49.66 104 ALA A CA 1
ATOM 769 C C . ALA A 1 104 ? -11.986 8.363 31.287 1.00 49.66 104 ALA A C 1
ATOM 771 O O . ALA A 1 104 ? -12.690 8.373 32.302 1.00 49.66 104 ALA A O 1
ATOM 772 N N . ALA A 1 105 ? -10.657 8.492 31.358 1.00 51.28 105 ALA A N 1
ATOM 773 C CA . ALA A 1 105 ? -9.921 8.589 32.618 1.00 51.28 105 ALA A CA 1
ATOM 774 C C . ALA A 1 105 ? -9.986 9.989 33.267 1.00 51.28 105 ALA A C 1
ATOM 776 O O . ALA A 1 105 ? -9.942 10.100 34.495 1.00 51.28 105 ALA A O 1
ATOM 777 N N . GLU A 1 106 ? -10.150 11.062 32.483 1.00 54.62 106 GLU A N 1
ATOM 778 C CA . GLU A 1 106 ? -10.188 12.436 33.014 1.00 54.62 106 GLU A CA 1
ATOM 779 C C . GLU A 1 106 ? -11.518 12.811 33.681 1.00 54.62 106 GLU A C 1
ATOM 781 O O . GLU A 1 106 ? -11.535 13.589 34.637 1.00 54.62 106 GLU A O 1
ATOM 786 N N . SER A 1 107 ? -12.644 12.240 33.243 1.00 52.84 107 SER A N 1
ATOM 787 C CA . SER A 1 107 ? -13.954 12.561 33.829 1.00 52.84 107 SER A CA 1
ATOM 788 C C . SER A 1 107 ? -14.174 11.912 35.203 1.00 52.84 107 SER A C 1
ATOM 790 O O . SER A 1 107 ? -14.931 12.434 36.019 1.00 52.84 107 SER A O 1
ATOM 792 N N . ASN A 1 108 ? -13.490 10.800 35.496 1.00 53.25 108 ASN A N 1
ATOM 793 C CA . ASN A 1 108 ? -13.711 10.016 36.718 1.00 53.25 108 ASN A CA 1
ATOM 794 C C . ASN A 1 108 ? -12.799 10.430 37.896 1.00 53.25 108 ASN A C 1
ATOM 796 O O . ASN A 1 108 ? -13.076 10.105 39.051 1.00 53.25 108 ASN A O 1
ATOM 800 N N . SER A 1 109 ? -11.725 11.190 37.640 1.00 50.47 109 SER A N 1
ATOM 801 C CA . SER A 1 109 ? -10.811 11.676 38.689 1.00 50.47 109 SER A CA 1
ATOM 802 C C . SER A 1 109 ? -11.340 12.928 39.408 1.00 50.47 109 SER A C 1
ATOM 804 O O . SER A 1 109 ? -11.196 13.046 40.628 1.00 50.47 109 SER A O 1
ATOM 806 N N . LYS A 1 110 ? -12.045 13.821 38.694 1.00 50.44 110 LYS A N 1
ATOM 807 C CA . LYS A 1 110 ? -12.642 15.047 39.264 1.00 50.44 110 LYS A CA 1
ATOM 808 C C . LYS A 1 110 ? -13.853 14.799 40.171 1.00 50.44 110 LYS A C 1
ATOM 810 O O . LYS A 1 110 ? -14.129 15.632 41.026 1.00 50.44 110 LYS A O 1
ATOM 815 N N . LEU A 1 111 ? -14.530 13.655 40.050 1.00 51.56 111 LEU A N 1
ATOM 816 C CA . LEU A 1 111 ? -15.656 13.284 40.923 1.00 51.56 111 LEU A CA 1
ATOM 817 C C . LEU A 1 111 ? -15.214 12.570 42.213 1.00 51.56 111 LEU A C 1
ATOM 819 O O . LEU A 1 111 ? -15.930 12.592 43.210 1.00 51.56 111 LEU A O 1
ATOM 823 N N . ARG A 1 112 ? -14.017 11.967 42.228 1.00 49.78 112 ARG A N 1
ATOM 824 C CA . ARG A 1 112 ? -13.474 11.248 43.395 1.00 49.78 112 ARG A CA 1
ATOM 825 C C . ARG A 1 112 ? -12.720 12.137 44.387 1.00 49.78 112 ARG A C 1
ATOM 827 O O . ARG A 1 112 ? -12.612 11.771 45.552 1.00 49.78 112 ARG A O 1
ATOM 834 N N . SER A 1 113 ? -12.220 13.297 43.958 1.00 50.19 113 SER A N 1
ATOM 835 C CA . SER A 1 113 ? -11.354 14.153 44.786 1.00 50.19 113 SER A CA 1
ATOM 836 C C . SER A 1 113 ? -12.087 15.030 45.816 1.00 50.19 113 SER A C 1
ATOM 838 O O . SER A 1 113 ? -11.419 15.638 46.651 1.00 50.19 113 SER A O 1
ATOM 840 N N . THR A 1 114 ? -13.420 15.125 45.797 1.00 52.03 114 THR A N 1
ATOM 841 C CA . THR A 1 114 ? -14.176 15.963 46.757 1.00 52.03 114 THR A CA 1
ATOM 842 C C . THR A 1 114 ? -15.082 15.173 47.702 1.00 52.03 114 THR A C 1
ATOM 844 O O . THR A 1 114 ? -15.612 15.737 48.659 1.00 52.03 114 THR A O 1
ATOM 847 N N . ALA A 1 115 ? -15.218 13.859 47.521 1.00 48.22 115 ALA A N 1
ATOM 848 C CA . ALA A 1 115 ? -16.015 13.025 48.411 1.00 48.22 115 ALA A CA 1
ATOM 849 C C . ALA A 1 115 ? -15.164 12.529 49.589 1.00 48.22 115 ALA A C 1
ATOM 851 O O . ALA A 1 115 ? -14.643 11.413 49.594 1.00 48.22 115 ALA A O 1
ATOM 852 N N . LYS A 1 116 ? -15.038 13.372 50.620 1.00 56.81 116 LYS A N 1
ATOM 853 C CA . LYS A 1 116 ? -14.671 12.925 51.972 1.00 56.81 116 LYS A CA 1
ATOM 854 C C . LYS A 1 116 ? -15.585 11.735 52.333 1.00 56.81 116 LYS A C 1
ATOM 856 O O . LYS A 1 116 ? -16.795 11.846 52.130 1.00 56.81 116 LYS A O 1
ATOM 861 N N . PRO A 1 117 ? -15.060 10.588 52.798 1.00 52.59 117 PRO A N 1
ATOM 862 C CA . PRO A 1 117 ? -15.847 9.361 52.867 1.00 52.59 117 PRO A CA 1
ATOM 863 C C . PRO A 1 117 ? -17.000 9.504 53.870 1.00 52.59 117 PRO A C 1
ATOM 865 O O . PRO A 1 117 ? -16.775 9.643 55.072 1.00 52.59 117 PRO A O 1
ATOM 868 N N . LEU A 1 118 ? -18.236 9.403 53.368 1.00 55.44 118 LEU A N 1
ATOM 869 C CA . LEU A 1 118 ? -19.501 9.418 54.127 1.00 55.44 118 LEU A CA 1
ATOM 870 C C . LEU A 1 118 ? -19.597 8.323 55.209 1.00 55.44 118 LEU A C 1
ATOM 872 O O . LEU A 1 118 ? -20.508 8.341 56.027 1.00 55.44 118 LEU A O 1
ATOM 876 N N . LYS A 1 119 ? -18.626 7.405 55.272 1.00 56.06 119 LYS A N 1
ATOM 877 C CA . LYS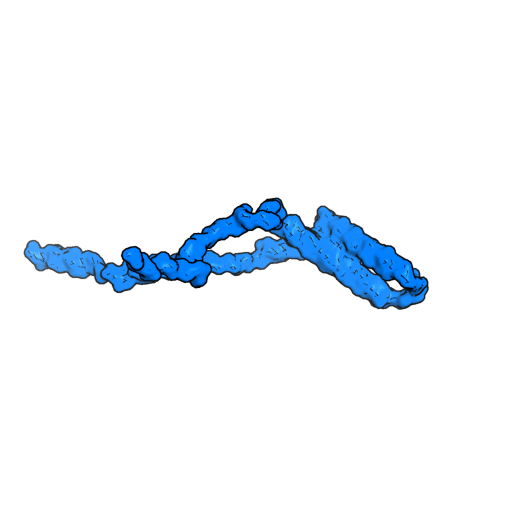 A 1 119 ? -18.528 6.385 56.319 1.00 56.06 119 LYS A CA 1
ATOM 878 C C . LYS A 1 119 ? -18.136 6.963 57.687 1.00 56.06 119 LYS A C 1
ATOM 880 O O . LYS A 1 119 ? -18.629 6.499 58.704 1.00 56.06 119 LYS A O 1
ATOM 885 N N . ALA A 1 120 ? -17.329 8.029 57.710 1.00 55.41 120 ALA A N 1
ATOM 886 C CA . ALA A 1 120 ? -16.851 8.637 58.957 1.00 55.41 120 ALA A CA 1
ATOM 887 C C . ALA A 1 120 ? -17.951 9.372 59.749 1.00 55.41 120 ALA A C 1
ATOM 889 O O . ALA A 1 120 ? -17.820 9.549 60.955 1.00 55.41 120 ALA A O 1
ATOM 890 N N . TYR A 1 121 ? -19.036 9.789 59.085 1.00 53.78 121 TYR A N 1
ATOM 891 C CA . TYR A 1 121 ? -20.189 10.409 59.749 1.00 53.78 121 TYR A CA 1
ATOM 892 C C . TYR A 1 121 ? -21.240 9.377 60.173 1.00 53.78 121 TYR A C 1
ATOM 894 O O . TYR A 1 121 ? -21.921 9.587 61.170 1.00 53.78 121 TYR A O 1
ATOM 902 N N . GLN A 1 122 ? -21.332 8.248 59.463 1.00 55.09 122 GLN A N 1
ATOM 903 C CA . GLN A 1 122 ? -22.232 7.149 59.818 1.00 55.09 122 GLN A CA 1
ATOM 904 C C . GLN A 1 122 ? -21.802 6.479 61.136 1.00 55.09 122 GLN A C 1
ATOM 906 O O . GLN A 1 122 ? -22.641 6.230 61.998 1.00 55.09 122 GLN A O 1
ATOM 911 N N . ASP A 1 123 ? -20.493 6.272 61.323 1.00 57.19 123 ASP A N 1
ATOM 912 C CA . ASP A 1 123 ? -19.940 5.651 62.535 1.00 57.19 123 ASP A CA 1
ATOM 913 C C . ASP A 1 123 ? -20.011 6.584 63.763 1.00 57.19 123 ASP A C 1
ATOM 915 O O . ASP A 1 123 ? -20.140 6.116 64.891 1.00 57.19 123 ASP A O 1
ATOM 919 N N . ALA A 1 124 ? -19.985 7.908 63.561 1.00 57.22 124 ALA A N 1
ATOM 920 C CA . ALA A 1 124 ? -20.085 8.890 64.645 1.00 57.22 124 ALA A CA 1
ATOM 921 C C . ALA A 1 124 ? -21.520 9.082 65.175 1.00 57.22 124 ALA A C 1
ATOM 923 O O . ALA A 1 124 ? -21.695 9.472 66.325 1.00 57.22 124 ALA A O 1
ATOM 924 N N . ILE A 1 125 ? -22.543 8.802 64.359 1.00 55.94 125 ILE A N 1
ATOM 925 C CA . ILE A 1 125 ? -23.957 8.887 64.768 1.00 55.94 125 ILE A CA 1
ATOM 926 C C . ILE A 1 125 ? -24.366 7.649 65.579 1.00 55.94 125 ILE A C 1
ATOM 928 O O . ILE A 1 125 ? -25.136 7.765 66.523 1.00 55.94 125 ILE A O 1
ATOM 932 N N . SER A 1 126 ? -23.796 6.479 65.277 1.00 56.28 126 SER A N 1
ATOM 933 C CA . SER A 1 126 ? -24.082 5.228 65.997 1.00 56.28 126 SER A CA 1
ATOM 934 C C . SER A 1 126 ? -23.448 5.135 67.395 1.00 56.28 126 SER A C 1
ATOM 936 O O . SER A 1 126 ? -23.717 4.168 68.102 1.00 56.28 126 SER A O 1
ATOM 938 N N . LEU A 1 127 ? -22.584 6.079 67.785 1.00 54.91 127 LEU A N 1
ATOM 939 C CA . LEU A 1 127 ? -21.895 6.077 69.084 1.00 54.91 127 LEU A CA 1
ATOM 940 C C . LEU A 1 127 ? -22.485 7.083 70.092 1.00 54.91 127 LEU A C 1
ATOM 942 O O . LEU A 1 127 ? -21.917 7.263 71.169 1.00 54.91 127 LEU A O 1
ATOM 946 N N . ALA A 1 128 ? -23.571 7.771 69.725 1.00 53.78 128 ALA A N 1
ATOM 947 C CA . ALA A 1 128 ? -24.206 8.826 70.518 1.00 53.78 128 ALA A CA 1
ATOM 948 C C . ALA A 1 128 ? -25.635 8.481 70.999 1.00 53.78 128 ALA A C 1
ATOM 950 O O . ALA A 1 128 ? -26.309 9.363 71.531 1.00 53.78 128 ALA A O 1
ATOM 951 N N . GLU A 1 129 ? -26.071 7.226 70.847 1.00 50.53 129 GLU A N 1
ATOM 952 C CA . GLU A 1 129 ? -27.254 6.650 71.514 1.00 50.53 129 GLU A CA 1
ATOM 953 C C . GLU A 1 129 ? -26.849 5.575 72.528 1.00 50.53 129 GLU A C 1
ATOM 955 O O . GLU A 1 129 ? -25.916 4.793 72.225 1.00 50.53 129 GLU A O 1
#

pLDDT: mean 70.14, std 17.09, range [36.66, 94.75]

Foldseek 3Di:
DDPPDPPDPPPPVPDDPDPPCPDVPPPDDDLLNVLLVVQLVVQLVVQVVVVVPPPCVVQPDPVSNVVSSVVSNVVSNVLSVPPGPCSSVVVVVPPPVPCVVVVVVVVVVVVPPPCPDPVVVVVVVVVPD

Radius of gyration: 30.16 Å; chains: 1; bounding box: 46×67×96 Å

Secondary structure (DSSP, 8-state):
--------TT-GGG-----GGGSTT-S---HHHHHHHHHHHHHHHHHHHHHHHS-GGGS-SHHHHHHHHHHHHHHHHHHHHTT-SSHHHHHHHS----THHHHHHHHHHHHHSS---THHHHHHHTT--

Sequence (129 aa):
MDLSSTTPLTDISTLSPMPAANLPGTSGRSTQEVKQQFESVMISMLLKTMRQSMSQDMFAGDSSDTFGGMFDLYLGQHMAEGQGLGLSSLFDKLPTATNSEVLAAESNSKLRSTAKPLKAYQDAISLAE